Protein AF-A0A1V4XXB7-F1 (afdb_monomer)

Solvent-accessible surface area (backbone atoms only — not comparable to full-atom values): 4387 Å² total; per-residue (Å²): 126,77,63,72,68,41,55,51,54,49,42,49,75,72,66,57,60,84,43,73,71,46,15,53,52,52,45,53,62,48,46,77,79,39,92,70,58,82,94,43,50,66,61,47,26,55,53,52,31,56,54,43,41,56,50,48,54,55,50,52,52,50,49,50,76,68,32,76,80,58,66,76,80,118

Secondary structure (DSSP, 8-state):
--SHHHHHHHHHHTT--SSHHHHHHHHHHHHTTS---GGGHHHHHHHHHHHHHHHHHHHHHHHHHH-TTTTT--

Structure (mmCIF, N/CA/C/O backbone):
data_AF-A0A1V4XXB7-F1
#
_entry.id   AF-A0A1V4XXB7-F1
#
loop_
_atom_site.group_PDB
_atom_site.id
_atom_site.type_symbol
_atom_site.label_atom_id
_atom_site.label_alt_id
_atom_site.label_comp_id
_atom_site.label_asym_id
_atom_site.label_entity_id
_atom_site.label_seq_id
_atom_site.pdbx_PDB_ins_code
_atom_site.Cartn_x
_atom_site.Cartn_y
_atom_site.Cartn_z
_atom_site.occupancy
_atom_site.B_iso_or_equiv
_atom_site.auth_seq_id
_atom_site.auth_comp_id
_atom_site.auth_asym_id
_atom_site.auth_atom_id
_atom_site.pdbx_PDB_model_num
ATOM 1 N N . MET A 1 1 ? -13.590 8.418 -8.263 1.00 47.91 1 MET A N 1
ATOM 2 C CA . MET A 1 1 ? -12.183 8.459 -7.811 1.00 47.91 1 MET A CA 1
ATOM 3 C C . MET A 1 1 ? -11.455 7.343 -8.529 1.00 47.91 1 MET A C 1
ATOM 5 O O . MET A 1 1 ? -11.867 6.204 -8.385 1.00 47.91 1 MET A O 1
ATOM 9 N N . THR A 1 2 ? -10.467 7.667 -9.352 1.00 62.97 2 THR A N 1
ATOM 10 C CA . THR A 1 2 ? -9.603 6.698 -10.045 1.00 62.97 2 THR A CA 1
ATOM 11 C C . THR A 1 2 ? -8.198 6.748 -9.427 1.00 62.97 2 THR A C 1
ATOM 13 O O . THR A 1 2 ? -7.874 7.705 -8.721 1.00 62.97 2 THR A O 1
ATOM 16 N N . GLY A 1 3 ? -7.376 5.717 -9.644 1.00 82.94 3 GLY A N 1
ATOM 17 C CA . GLY A 1 3 ? -5.999 5.653 -9.132 1.00 82.94 3 GLY A CA 1
ATOM 18 C C . GLY A 1 3 ? -5.870 5.125 -7.695 1.00 82.94 3 GLY A C 1
ATOM 19 O O . GLY A 1 3 ? -6.728 4.387 -7.214 1.00 82.94 3 GLY A O 1
ATOM 20 N N . LEU A 1 4 ? -4.788 5.511 -7.008 1.00 89.25 4 LEU A N 1
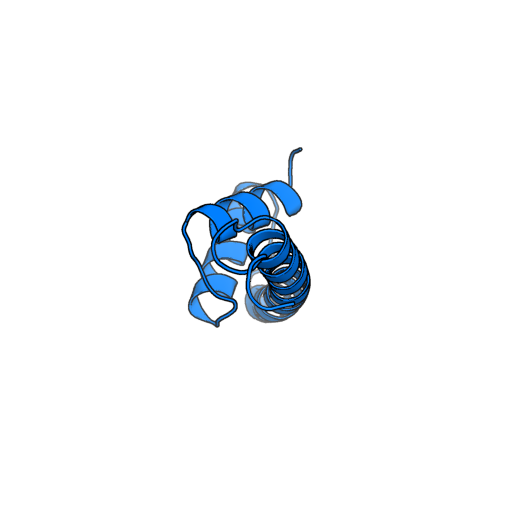ATOM 21 C CA . LEU A 1 4 ? -4.343 4.938 -5.726 1.00 89.25 4 LEU A CA 1
ATOM 22 C C . LEU A 1 4 ? -5.421 4.925 -4.625 1.00 89.25 4 LEU A C 1
ATOM 24 O O . LEU A 1 4 ? -5.580 3.932 -3.920 1.00 89.25 4 LEU A O 1
ATOM 28 N N . ASN A 1 5 ? -6.227 5.986 -4.527 1.00 90.94 5 ASN A N 1
ATOM 29 C CA . ASN A 1 5 ? -7.304 6.078 -3.533 1.00 90.94 5 ASN A CA 1
ATOM 30 C C . ASN A 1 5 ? -8.385 5.001 -3.720 1.00 90.94 5 ASN A C 1
ATOM 32 O O . ASN A 1 5 ? -8.957 4.534 -2.737 1.00 90.94 5 ASN A O 1
ATOM 36 N N . ALA A 1 6 ? -8.678 4.611 -4.965 1.00 92.81 6 ALA A N 1
ATOM 37 C CA . ALA A 1 6 ? -9.655 3.561 -5.248 1.00 92.81 6 ALA A CA 1
ATOM 38 C C . ALA A 1 6 ? -9.115 2.183 -4.848 1.00 92.81 6 ALA A C 1
ATOM 40 O O . ALA A 1 6 ? -9.851 1.394 -4.259 1.00 92.81 6 ALA A O 1
ATOM 41 N N . ILE A 1 7 ? -7.823 1.937 -5.095 1.00 95.00 7 ILE A N 1
ATOM 42 C CA . ILE A 1 7 ? -7.135 0.708 -4.684 1.00 95.00 7 ILE A CA 1
ATOM 43 C C . ILE A 1 7 ? -7.158 0.590 -3.152 1.00 95.00 7 ILE A C 1
ATOM 45 O O . ILE A 1 7 ? -7.562 -0.442 -2.621 1.00 95.00 7 ILE A O 1
ATOM 49 N N . PHE A 1 8 ? -6.824 1.663 -2.428 1.00 97.00 8 PHE A N 1
ATOM 50 C CA . PHE A 1 8 ? -6.866 1.673 -0.959 1.00 97.00 8 PHE A CA 1
ATOM 51 C C . PHE A 1 8 ? -8.272 1.453 -0.411 1.00 97.00 8 PHE A C 1
ATOM 53 O O . PHE A 1 8 ? -8.471 0.646 0.496 1.00 97.00 8 PHE A O 1
ATOM 60 N N . GLN A 1 9 ? -9.267 2.132 -0.984 1.00 96.19 9 GLN A N 1
ATOM 61 C CA . GLN A 1 9 ? -10.653 1.950 -0.570 1.00 96.19 9 GLN A CA 1
ATOM 62 C C . GLN A 1 9 ? -11.131 0.512 -0.801 1.00 96.19 9 GLN A C 1
ATOM 64 O O . GLN A 1 9 ? -11.872 -0.020 0.026 1.00 96.19 9 GLN A O 1
ATOM 69 N N . HIS A 1 10 ? -10.747 -0.106 -1.918 1.00 95.88 10 HIS A N 1
ATOM 70 C CA . HIS A 1 10 ? -11.099 -1.486 -2.221 1.00 95.88 10 HIS A CA 1
ATOM 71 C C . HIS A 1 10 ? -10.432 -2.461 -1.242 1.00 95.88 10 HIS A C 1
ATOM 73 O O . HIS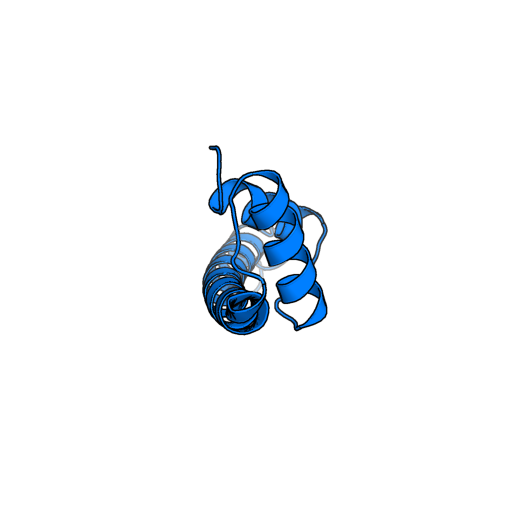 A 1 10 ? -11.149 -3.215 -0.588 1.00 95.88 10 HIS A O 1
ATOM 79 N N . ALA A 1 11 ? -9.113 -2.358 -1.041 1.00 97.12 11 ALA A N 1
ATOM 80 C CA . ALA A 1 11 ? -8.365 -3.188 -0.093 1.00 97.12 11 ALA A CA 1
ATOM 81 C C . ALA A 1 11 ? -8.943 -3.118 1.332 1.00 97.12 11 ALA A C 1
ATOM 83 O O . ALA A 1 11 ? -9.146 -4.147 1.978 1.00 97.12 11 ALA A O 1
ATOM 84 N N . TYR A 1 12 ? -9.291 -1.913 1.797 1.00 97.62 12 TYR A N 1
ATOM 85 C CA . TYR A 1 12 ? -9.887 -1.720 3.119 1.00 97.62 12 TYR A CA 1
ATOM 86 C C . TYR A 1 12 ? -11.283 -2.344 3.225 1.00 97.62 12 TYR A C 1
ATOM 88 O O . TYR A 1 12 ? -11.598 -2.994 4.218 1.00 97.62 12 TYR A O 1
ATOM 96 N N . LYS A 1 13 ? -12.121 -2.196 2.189 1.00 96.25 13 LYS A N 1
ATOM 97 C CA . LYS A 1 13 ? -13.452 -2.828 2.141 1.00 96.25 13 LYS A CA 1
ATOM 98 C C . LYS A 1 13 ? -13.382 -4.355 2.146 1.00 96.25 13 LYS A C 1
ATOM 100 O O . LYS A 1 13 ? -14.301 -4.985 2.657 1.00 96.25 13 LYS A O 1
ATOM 105 N N . GLU A 1 14 ? -12.316 -4.934 1.603 1.00 96.75 14 GLU A N 1
ATOM 106 C CA . GLU A 1 14 ? -12.046 -6.375 1.675 1.00 96.75 14 GLU A CA 1
ATOM 107 C C . GLU A 1 14 ? -11.469 -6.826 3.027 1.00 96.75 14 GLU A C 1
ATOM 109 O O . GLU A 1 14 ? -11.235 -8.015 3.227 1.00 96.75 14 GLU A O 1
ATOM 114 N N . GLY A 1 15 ? -11.230 -5.902 3.962 1.00 97.06 15 GLY A N 1
ATOM 115 C CA . GLY A 1 15 ? -10.686 -6.212 5.283 1.00 97.06 15 GLY A CA 1
ATOM 116 C C . GLY A 1 15 ? -9.177 -6.462 5.297 1.00 97.06 15 GLY A C 1
ATOM 117 O O . GLY A 1 15 ? -8.674 -7.037 6.260 1.00 97.06 15 GLY A O 1
ATOM 118 N N . LYS A 1 16 ? -8.439 -6.042 4.259 1.00 98.06 16 LYS A N 1
ATOM 119 C CA . LYS A 1 16 ? -6.977 -6.184 4.229 1.00 98.06 16 LYS A CA 1
ATOM 120 C C . LYS A 1 16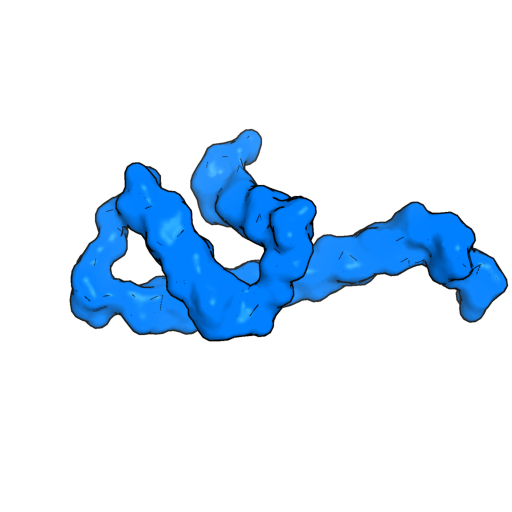 ? -6.322 -5.240 5.232 1.00 98.06 16 LYS A C 1
ATOM 122 O O . LYS A 1 16 ? -6.563 -4.028 5.203 1.00 98.06 16 LYS A O 1
ATOM 127 N N . ILE A 1 17 ? -5.470 -5.790 6.089 1.00 98.06 17 ILE A N 1
ATOM 128 C CA . ILE A 1 17 ? -4.697 -5.030 7.074 1.00 98.06 17 ILE A CA 1
ATOM 129 C C . ILE A 1 17 ? -3.369 -4.549 6.468 1.00 98.06 17 ILE A C 1
ATOM 131 O O . ILE A 1 17 ? -2.915 -5.119 5.482 1.00 98.06 17 ILE A O 1
ATOM 135 N N . PRO A 1 18 ? -2.719 -3.510 7.015 1.00 98.06 18 PRO A N 1
ATOM 136 C CA . PRO A 1 18 ? -1.427 -3.064 6.508 1.00 98.06 18 PRO A CA 1
ATOM 137 C C . PRO A 1 18 ? -0.320 -4.063 6.872 1.00 98.06 18 PRO A C 1
ATOM 139 O O . PRO A 1 18 ? 0.245 -4.035 7.962 1.00 98.06 18 PRO A O 1
ATOM 142 N N . ASP A 1 19 ? -0.027 -4.970 5.949 1.00 98.06 19 ASP A N 1
ATOM 143 C CA . ASP A 1 19 ? 1.035 -5.960 6.067 1.00 98.06 19 ASP A CA 1
ATOM 144 C C . ASP A 1 19 ? 1.768 -6.167 4.733 1.00 98.06 19 ASP A C 1
ATOM 146 O O . ASP A 1 19 ? 1.485 -5.533 3.711 1.00 98.06 19 ASP A O 1
ATOM 150 N N . LYS A 1 20 ? 2.758 -7.064 4.744 1.00 97.00 20 LYS A N 1
ATOM 151 C CA . LYS A 1 20 ? 3.573 -7.362 3.565 1.00 97.00 20 LYS A CA 1
ATOM 152 C C . LYS A 1 20 ? 2.745 -7.932 2.407 1.00 97.00 20 LYS A C 1
ATOM 154 O O . LYS A 1 20 ? 3.004 -7.579 1.260 1.00 97.00 20 LYS A O 1
ATOM 159 N N . GLU A 1 21 ? 1.784 -8.809 2.685 1.00 97.81 21 GLU A N 1
ATOM 160 C CA . GLU A 1 21 ? 0.940 -9.415 1.646 1.00 97.81 21 GLU A CA 1
ATOM 161 C C . GLU A 1 21 ? 0.063 -8.354 0.978 1.00 97.81 21 GLU A C 1
ATOM 163 O O . GLU A 1 21 ? -0.071 -8.307 -0.246 1.00 97.81 21 GLU A O 1
ATOM 168 N N . THR A 1 22 ? -0.454 -7.428 1.779 1.00 97.88 22 THR A N 1
ATOM 169 C CA . THR A 1 22 ? -1.230 -6.294 1.297 1.00 97.88 22 THR A CA 1
ATOM 170 C C . THR A 1 22 ? -0.365 -5.335 0.492 1.00 97.88 22 THR A C 1
ATOM 172 O O . THR A 1 22 ? -0.811 -4.874 -0.551 1.00 97.88 22 THR A O 1
ATOM 175 N N . ALA A 1 23 ? 0.891 -5.090 0.872 1.00 97.50 23 ALA A N 1
ATOM 176 C CA . ALA A 1 23 ? 1.815 -4.293 0.060 1.00 97.50 23 ALA A CA 1
ATOM 177 C C . ALA A 1 23 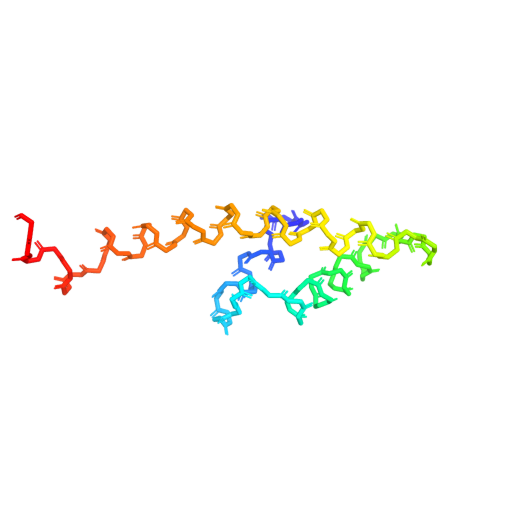? 2.001 -4.877 -1.353 1.00 97.50 23 ALA A C 1
ATOM 179 O O . ALA A 1 23 ? 1.888 -4.156 -2.346 1.00 97.50 23 ALA A O 1
ATOM 180 N N . GLN A 1 24 ? 2.214 -6.192 -1.448 1.00 97.19 24 GLN A N 1
ATOM 181 C CA . GLN A 1 24 ? 2.356 -6.907 -2.723 1.00 97.19 24 GLN A CA 1
ATOM 182 C C . GLN A 1 24 ? 1.082 -6.826 -3.567 1.00 97.19 24 GLN A C 1
ATOM 184 O O . GLN A 1 24 ? 1.139 -6.553 -4.767 1.00 97.19 24 GLN A O 1
ATOM 189 N N . TYR A 1 25 ? -0.075 -7.012 -2.929 1.00 96.62 25 TYR A N 1
ATOM 190 C CA . TYR A 1 25 ? -1.377 -6.846 -3.566 1.00 96.62 25 TYR A CA 1
ATOM 191 C C . TYR A 1 25 ? -1.585 -5.415 -4.087 1.00 96.62 25 TYR A C 1
ATOM 193 O O . TYR A 1 25 ? -1.996 -5.217 -5.225 1.00 96.62 25 TYR A O 1
ATOM 201 N N . LEU A 1 26 ? -1.264 -4.393 -3.294 1.00 96.19 26 LEU A N 1
ATOM 202 C CA . LEU A 1 26 ? -1.441 -2.997 -3.694 1.00 96.19 26 LEU A CA 1
ATOM 203 C C . LEU A 1 26 ? -0.539 -2.626 -4.880 1.00 96.19 26 LEU A C 1
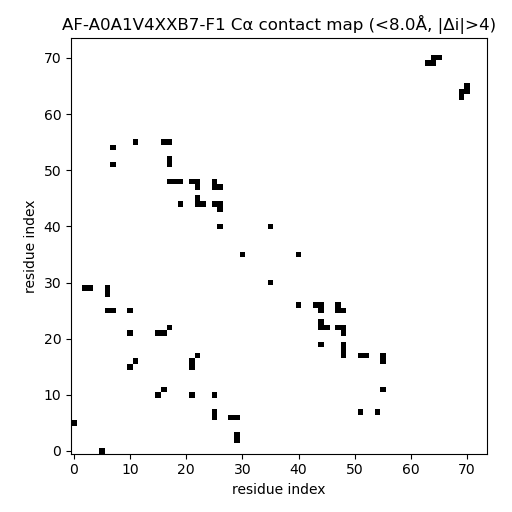ATOM 205 O O . LEU A 1 26 ? -0.980 -1.916 -5.785 1.00 96.19 26 LEU A O 1
ATOM 209 N N . VAL A 1 27 ? 0.702 -3.123 -4.906 1.00 95.56 27 VAL A N 1
ATOM 210 C CA . VAL A 1 27 ? 1.618 -2.935 -6.041 1.00 95.56 27 VAL A CA 1
ATOM 211 C C . VAL A 1 27 ? 1.126 -3.660 -7.289 1.00 95.56 27 VAL A C 1
ATOM 213 O O . VAL A 1 27 ? 1.208 -3.083 -8.373 1.00 95.56 27 VAL A O 1
ATOM 216 N N . SER A 1 28 ? 0.582 -4.877 -7.169 1.00 93.94 28 SER A N 1
ATOM 217 C CA . SER A 1 28 ? 0.039 -5.591 -8.332 1.00 93.94 28 SER A CA 1
ATOM 218 C C . SER A 1 28 ? -1.144 -4.837 -8.943 1.00 93.94 28 SER A C 1
ATOM 220 O O . SER A 1 28 ? -1.151 -4.599 -10.148 1.00 93.94 28 SER A O 1
ATOM 222 N N . GLN A 1 29 ? -2.0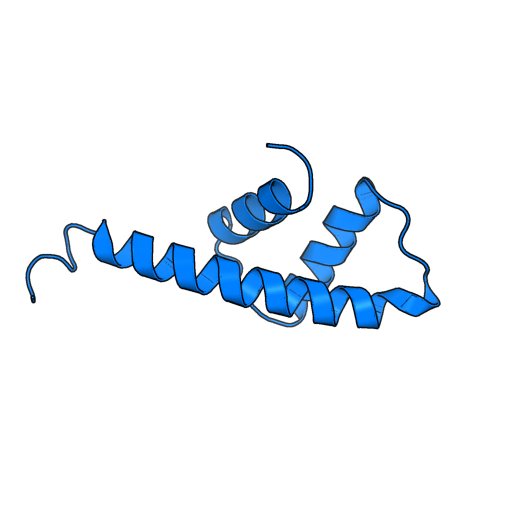66 -4.346 -8.109 1.00 93.56 29 GLN A N 1
ATOM 223 C CA . GLN A 1 29 ? -3.190 -3.511 -8.544 1.00 93.56 29 GLN A CA 1
ATOM 224 C C . GLN A 1 29 ? -2.728 -2.185 -9.165 1.00 93.56 29 GLN A C 1
ATOM 226 O O . GLN A 1 29 ? -3.296 -1.724 -10.153 1.00 93.56 29 GLN A O 1
ATOM 231 N N . LEU A 1 30 ? -1.673 -1.563 -8.626 1.00 91.75 30 LEU A N 1
ATOM 232 C CA . LEU A 1 30 ? -1.101 -0.350 -9.213 1.00 91.75 30 LEU A CA 1
ATOM 233 C C . LEU A 1 30 ? -0.451 -0.627 -10.579 1.00 91.75 30 LEU A C 1
ATOM 235 O O . LEU A 1 30 ? -0.554 0.210 -11.479 1.00 91.75 30 LEU A O 1
ATOM 239 N N . GLY A 1 31 ? 0.186 -1.790 -10.727 1.00 90.94 31 GLY A N 1
ATOM 240 C CA . GLY A 1 31 ? 0.847 -2.256 -11.946 1.00 90.94 31 GLY A CA 1
ATOM 241 C C . GLY A 1 31 ? -0.104 -2.586 -13.102 1.00 90.94 31 GLY A C 1
ATOM 242 O O . GLY A 1 31 ? 0.307 -2.537 -14.258 1.00 90.94 31 GLY A O 1
ATOM 243 N N . GLU A 1 32 ? -1.381 -2.864 -12.825 1.00 89.44 32 GLU A N 1
ATOM 244 C CA . GLU A 1 32 ? -2.405 -3.059 -13.868 1.00 89.44 32 GLU A CA 1
ATOM 245 C C . GLU A 1 32 ? -2.702 -1.769 -14.648 1.00 89.44 32 GLU A C 1
ATOM 247 O O . GLU A 1 32 ? -3.129 -1.814 -15.802 1.00 89.44 32 GLU A O 1
ATOM 252 N N . VAL A 1 33 ? -2.472 -0.611 -14.023 1.00 85.25 33 VAL A N 1
ATOM 253 C CA . VAL A 1 33 ? -2.813 0.708 -14.577 1.00 85.25 33 VAL A CA 1
ATOM 254 C C . VAL A 1 33 ? -1.609 1.643 -14.734 1.00 85.25 33 VAL A C 1
ATOM 256 O O . VAL A 1 33 ? -1.749 2.702 -15.344 1.00 85.25 33 VAL A O 1
ATOM 259 N N . ASN A 1 34 ? -0.428 1.274 -14.224 1.00 85.31 34 ASN A N 1
ATOM 260 C CA . ASN A 1 34 ? 0.817 2.038 -14.345 1.00 85.31 34 ASN A CA 1
ATOM 261 C C . ASN A 1 34 ? 2.017 1.122 -14.605 1.00 85.31 34 ASN A C 1
ATOM 263 O O . ASN A 1 34 ? 2.082 0.002 -14.110 1.00 85.31 34 ASN A O 1
ATOM 267 N N . TYR A 1 35 ? 3.030 1.634 -15.304 1.00 89.06 35 TYR A N 1
ATOM 268 C CA . TYR A 1 35 ? 4.312 0.941 -15.403 1.00 89.06 35 TYR A CA 1
ATOM 269 C C . TYR A 1 35 ? 5.082 1.037 -14.080 1.00 89.06 35 TYR A C 1
ATOM 271 O O . TYR A 1 35 ? 5.364 2.137 -13.601 1.00 89.06 35 TYR A O 1
ATOM 279 N N . ILE A 1 36 ? 5.471 -0.114 -13.531 1.00 88.25 36 ILE A N 1
ATOM 280 C CA . ILE A 1 36 ? 6.364 -0.220 -12.374 1.00 88.25 36 ILE A CA 1
ATOM 281 C C . ILE A 1 36 ?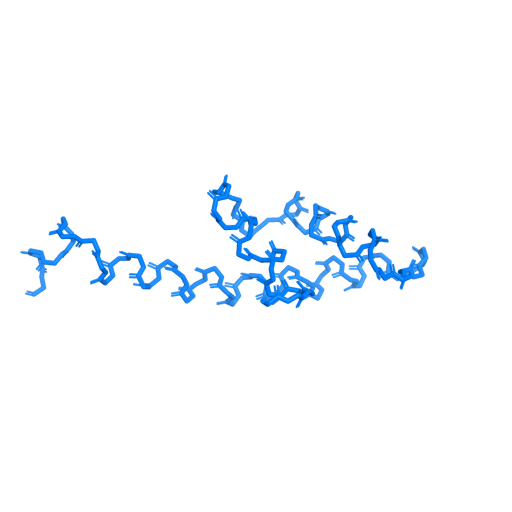 7.664 -0.875 -12.852 1.00 88.25 36 ILE A C 1
ATOM 283 O O . ILE A 1 36 ? 7.630 -2.016 -13.318 1.00 88.25 36 ILE A O 1
ATOM 287 N N . PRO A 1 37 ? 8.818 -0.189 -12.759 1.00 91.19 37 PRO A N 1
ATOM 288 C CA . PRO A 1 37 ? 10.093 -0.795 -13.110 1.00 91.19 37 PRO A CA 1
ATOM 289 C C . PRO A 1 37 ? 10.347 -2.052 -12.259 1.00 91.19 37 PRO A C 1
ATOM 291 O O . PRO A 1 37 ? 10.227 -1.973 -11.035 1.00 91.19 37 PRO A O 1
ATOM 294 N N . PRO A 1 38 ? 10.765 -3.188 -12.850 1.00 88.38 38 PRO A N 1
ATOM 295 C CA . PRO A 1 38 ? 10.997 -4.428 -12.100 1.00 88.38 38 PRO A CA 1
ATOM 296 C C . PRO A 1 38 ? 11.989 -4.266 -10.941 1.00 88.38 38 PRO A C 1
ATOM 298 O O . PRO A 1 38 ? 11.806 -4.834 -9.868 1.00 88.38 38 PRO A O 1
ATOM 301 N N . ASN A 1 39 ? 13.007 -3.424 -11.133 1.00 92.62 39 ASN A N 1
ATOM 302 C CA . ASN A 1 39 ? 14.031 -3.143 -10.126 1.00 92.62 39 ASN A CA 1
ATOM 303 C C . ASN A 1 39 ? 13.560 -2.185 -9.023 1.00 92.62 39 ASN A C 1
ATOM 305 O O . ASN A 1 39 ? 14.329 -1.926 -8.108 1.00 92.62 39 ASN A O 1
ATOM 309 N N . SER A 1 40 ? 12.340 -1.651 -9.126 1.00 93.44 40 SER A N 1
ATOM 310 C CA . SER A 1 40 ? 11.758 -0.708 -8.167 1.00 93.44 40 SER A CA 1
ATOM 311 C C . SER A 1 40 ? 10.587 -1.298 -7.376 1.00 93.44 40 SER A C 1
ATOM 313 O O . SER A 1 40 ? 9.992 -0.612 -6.552 1.00 93.44 40 SER A O 1
ATOM 315 N N . VAL A 1 41 ? 10.211 -2.559 -7.625 1.00 93.62 41 VAL A N 1
ATOM 316 C CA . VAL A 1 41 ? 9.023 -3.182 -7.011 1.00 93.62 41 VAL A CA 1
ATOM 317 C C . VAL A 1 41 ? 9.071 -3.095 -5.486 1.00 93.62 41 VAL A C 1
ATOM 319 O O . VAL A 1 41 ? 8.071 -2.747 -4.868 1.00 93.62 41 VAL A O 1
ATOM 322 N N . ARG A 1 42 ? 10.238 -3.326 -4.872 1.00 93.69 42 ARG A N 1
ATOM 323 C CA . ARG A 1 42 ? 10.391 -3.270 -3.410 1.00 93.69 42 ARG A CA 1
ATOM 324 C C . ARG A 1 42 ? 10.224 -1.859 -2.851 1.00 93.69 42 ARG A C 1
ATOM 326 O O . ARG A 1 42 ? 9.615 -1.691 -1.797 1.00 93.69 42 ARG A O 1
ATOM 333 N N . GLU A 1 43 ? 10.750 -0.848 -3.535 1.00 96.19 43 GLU A N 1
ATOM 334 C CA . GLU A 1 43 ? 10.571 0.553 -3.157 1.00 96.19 43 GLU A CA 1
ATOM 335 C C . GLU A 1 43 ? 9.096 0.952 -3.239 1.00 96.19 43 GLU A C 1
ATOM 337 O O . GLU A 1 43 ? 8.591 1.635 -2.347 1.00 96.19 43 GLU A O 1
ATOM 342 N N . TYR A 1 44 ? 8.390 0.474 -4.266 1.00 95.44 44 TYR A N 1
ATOM 343 C CA . TYR A 1 44 ? 6.952 0.680 -4.408 1.00 95.44 44 TYR A CA 1
ATOM 344 C C . TYR A 1 44 ? 6.162 -0.042 -3.315 1.00 95.44 44 TYR A C 1
ATOM 346 O O . TYR A 1 44 ? 5.286 0.580 -2.723 1.00 95.44 44 TYR A O 1
ATOM 354 N N . GLU A 1 45 ? 6.486 -1.300 -2.996 1.00 96.69 45 GLU A N 1
ATOM 355 C CA . GLU A 1 45 ? 5.859 -2.052 -1.896 1.00 96.69 45 GLU A CA 1
ATOM 356 C C . GLU A 1 45 ? 6.014 -1.308 -0.564 1.00 96.69 45 GLU A C 1
ATOM 358 O O . GLU A 1 45 ? 5.048 -1.144 0.179 1.00 96.69 45 GLU A O 1
ATOM 363 N N . HIS A 1 46 ? 7.213 -0.798 -0.276 1.00 96.94 46 HIS A N 1
ATOM 364 C CA . HIS A 1 46 ? 7.464 -0.044 0.948 1.00 96.94 46 HIS A CA 1
ATOM 365 C C . HIS A 1 46 ? 6.684 1.278 0.986 1.00 96.94 46 HIS A C 1
ATOM 367 O O . HIS A 1 46 ? 6.021 1.587 1.978 1.00 96.94 46 HIS A O 1
ATOM 373 N N . ALA A 1 47 ? 6.739 2.059 -0.097 1.00 96.06 47 ALA A N 1
ATOM 374 C CA . ALA A 1 47 ? 6.068 3.353 -0.168 1.00 96.06 47 ALA A CA 1
ATOM 375 C C . ALA A 1 47 ? 4.540 3.209 -0.106 1.00 96.06 47 ALA A C 1
ATOM 377 O O . ALA A 1 47 ? 3.874 3.947 0.624 1.00 96.06 47 ALA A O 1
ATOM 378 N N . ILE A 1 48 ? 3.978 2.246 -0.841 1.00 96.00 48 ILE A N 1
ATOM 379 C CA . ILE A 1 48 ? 2.530 2.044 -0.895 1.00 96.00 48 ILE A CA 1
ATOM 380 C C . ILE A 1 48 ? 1.983 1.523 0.430 1.00 96.00 48 ILE A C 1
ATOM 382 O O . ILE A 1 48 ? 0.906 1.953 0.838 1.00 96.00 48 ILE A O 1
ATOM 386 N N . LEU A 1 49 ? 2.734 0.659 1.125 1.00 98.00 49 LEU A N 1
ATOM 387 C CA . LEU A 1 49 ? 2.343 0.155 2.436 1.00 98.00 49 LEU A CA 1
ATOM 388 C C . LEU A 1 49 ? 2.251 1.294 3.447 1.00 98.00 49 LE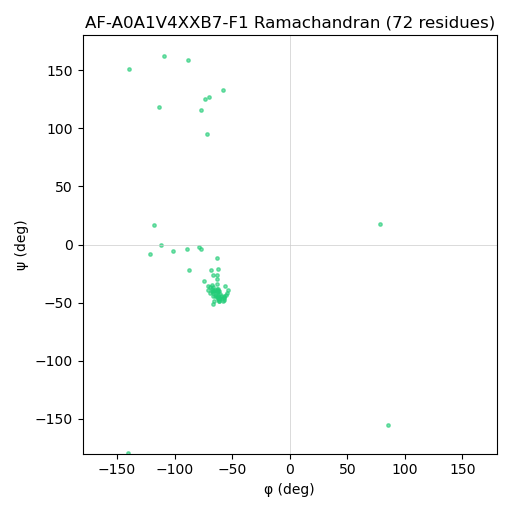U A C 1
ATOM 390 O O . LEU A 1 49 ? 1.224 1.426 4.103 1.00 98.00 49 LEU A O 1
ATOM 394 N N . LYS A 1 50 ? 3.259 2.172 3.501 1.00 97.69 50 LYS A N 1
ATOM 395 C CA . LYS A 1 50 ? 3.247 3.341 4.391 1.00 97.69 50 LYS A CA 1
ATOM 396 C C . LYS A 1 50 ? 2.029 4.240 4.148 1.00 97.69 50 LYS A C 1
ATOM 398 O O . LYS A 1 50 ? 1.360 4.663 5.085 1.00 97.69 50 LYS A O 1
ATOM 403 N N . HIS A 1 51 ? 1.701 4.510 2.887 1.00 97.25 51 HIS A N 1
ATOM 404 C CA . HIS A 1 51 ? 0.510 5.296 2.558 1.00 97.25 51 HIS A CA 1
ATOM 405 C C . HIS A 1 51 ? -0.796 4.569 2.904 1.00 97.25 51 HIS A C 1
ATOM 407 O O . HIS A 1 51 ? -1.774 5.202 3.310 1.00 97.25 51 HIS A O 1
ATOM 413 N N . TYR A 1 52 ? -0.824 3.244 2.764 1.00 98.00 52 TYR A N 1
ATOM 414 C CA . TYR A 1 52 ? -1.981 2.450 3.150 1.00 98.00 52 TYR A CA 1
ATOM 415 C C . TYR A 1 52 ? -2.153 2.373 4.672 1.00 98.00 52 TYR A C 1
ATOM 417 O O . TYR A 1 52 ? -3.283 2.442 5.140 1.00 98.00 52 TYR A O 1
ATOM 425 N N . GLU A 1 53 ? -1.073 2.318 5.456 1.00 98.31 53 GLU A N 1
ATOM 426 C CA . GLU A 1 53 ? -1.106 2.417 6.924 1.00 98.31 53 GLU A CA 1
ATOM 427 C C . GLU A 1 53 ? -1.777 3.720 7.382 1.00 98.31 53 GLU A C 1
ATOM 429 O O . GLU A 1 53 ? -2.685 3.699 8.218 1.00 98.31 53 GLU A O 1
ATOM 434 N N . GLU A 1 54 ? -1.381 4.851 6.789 1.00 97.62 54 GLU A N 1
ATOM 435 C CA . GLU A 1 54 ? -1.970 6.167 7.064 1.00 97.62 54 GLU A CA 1
ATOM 436 C C . GLU A 1 54 ? -3.470 6.189 6.726 1.00 97.62 54 GLU A C 1
ATOM 438 O O . GLU A 1 54 ? -4.296 6.632 7.531 1.00 97.62 54 GLU A O 1
ATOM 443 N N . TYR A 1 55 ? -3.840 5.662 5.555 1.00 97.12 55 TYR A N 1
ATOM 444 C CA . TYR A 1 55 ? -5.236 5.541 5.137 1.00 97.12 55 TYR A CA 1
ATOM 445 C C . TYR A 1 55 ? -6.048 4.649 6.088 1.00 97.12 55 TYR A C 1
ATOM 447 O O . TYR A 1 55 ? -7.126 5.039 6.546 1.00 97.12 55 TYR A O 1
ATOM 455 N N . PHE A 1 56 ? -5.522 3.468 6.416 1.00 97.75 56 PHE A N 1
ATOM 456 C CA . PHE A 1 56 ? -6.159 2.475 7.275 1.00 97.75 56 PHE A CA 1
ATOM 457 C C . PHE A 1 56 ? -6.425 3.042 8.670 1.00 97.75 56 PHE A C 1
ATOM 459 O O . PHE A 1 56 ? -7.533 2.908 9.186 1.00 97.75 56 PHE A O 1
ATOM 466 N N . ALA A 1 57 ? -5.458 3.755 9.256 1.00 97.44 57 ALA A N 1
ATOM 467 C CA . ALA A 1 57 ? -5.614 4.392 10.562 1.00 97.44 57 ALA A CA 1
ATOM 468 C C . ALA A 1 57 ? -6.749 5.432 10.579 1.00 97.44 57 ALA A C 1
ATOM 470 O O . ALA A 1 57 ? -7.555 5.467 11.514 1.00 97.44 57 ALA A O 1
ATOM 471 N N . VAL A 1 58 ? -6.856 6.257 9.529 1.00 96.75 58 VAL A N 1
ATOM 472 C CA . VAL A 1 58 ? -7.956 7.227 9.382 1.00 96.75 58 VAL A CA 1
ATOM 473 C C . VAL A 1 58 ? -9.301 6.515 9.258 1.00 96.75 58 VAL A C 1
ATOM 475 O O . VAL A 1 58 ? -10.284 6.939 9.873 1.00 96.75 58 VAL A O 1
ATOM 478 N N . MET A 1 59 ? -9.362 5.441 8.473 1.00 95.81 59 MET A N 1
ATOM 479 C CA . MET A 1 59 ? -10.597 4.692 8.260 1.00 95.81 59 MET A CA 1
ATOM 480 C C . MET A 1 59 ? -11.041 3.936 9.509 1.00 95.81 59 MET A C 1
ATOM 482 O O . MET A 1 59 ? -12.213 4.022 9.861 1.00 95.81 59 MET A O 1
ATOM 486 N N . GLU A 1 60 ? -10.126 3.301 10.241 1.00 95.75 60 GLU A N 1
ATOM 487 C CA . GLU A 1 60 ? -10.440 2.654 11.517 1.00 95.75 60 GLU A CA 1
ATOM 488 C C . GLU A 1 60 ? -10.916 3.654 12.567 1.00 95.75 60 GLU A C 1
ATOM 490 O O . GLU A 1 60 ? -11.893 3.386 13.266 1.00 95.75 60 GLU A O 1
ATOM 495 N N . LYS A 1 61 ? -10.291 4.836 12.649 1.00 95.19 61 LYS A N 1
ATOM 496 C CA . LYS A 1 61 ? -10.771 5.910 13.528 1.00 95.19 61 LYS A CA 1
ATOM 497 C C . LYS A 1 61 ? -12.212 6.296 13.183 1.00 95.19 61 LYS A C 1
ATOM 499 O O . LYS A 1 61 ? -13.068 6.313 14.062 1.00 95.19 61 LYS A O 1
ATOM 504 N N . ARG A 1 62 ? -12.504 6.528 11.899 1.00 93.19 62 ARG A N 1
ATOM 505 C CA . ARG A 1 62 ? -13.864 6.846 11.429 1.00 93.19 62 ARG A CA 1
ATOM 506 C C . ARG A 1 62 ? -14.845 5.704 11.660 1.00 93.19 62 ARG A C 1
ATOM 508 O O . ARG A 1 62 ? -16.004 5.968 11.960 1.00 93.19 62 ARG A O 1
ATOM 515 N N . ARG A 1 63 ? -14.419 4.452 11.486 1.00 91.62 63 ARG A N 1
ATOM 516 C CA . ARG A 1 63 ? -15.258 3.274 11.715 1.00 91.62 63 ARG A CA 1
ATOM 517 C C . ARG A 1 63 ? -15.693 3.228 13.174 1.00 91.62 63 ARG A C 1
ATOM 519 O O . ARG A 1 63 ? -16.886 3.145 13.419 1.00 91.62 63 ARG A O 1
ATOM 526 N N . LYS A 1 64 ? -14.754 3.395 14.109 1.00 90.44 64 LYS A N 1
ATOM 527 C CA . LYS A 1 64 ? -15.025 3.461 15.554 1.00 90.44 64 LYS A CA 1
ATOM 528 C C . LYS A 1 64 ? -15.931 4.632 15.930 1.00 90.44 64 LYS A C 1
ATOM 530 O O . LYS A 1 64 ? -16.924 4.450 16.621 1.00 90.44 64 LYS A O 1
ATOM 535 N N . GLU A 1 65 ? -15.656 5.825 15.401 1.00 89.38 65 GLU A N 1
ATOM 536 C CA . GLU A 1 65 ? -16.477 7.022 15.644 1.00 89.38 65 GLU A CA 1
ATOM 537 C C . GLU A 1 65 ? -17.910 6.902 15.104 1.00 89.38 65 GLU A C 1
ATOM 539 O O . GLU A 1 65 ? -18.818 7.565 15.606 1.00 89.38 65 GLU A O 1
ATOM 544 N N . ASN A 1 66 ? -18.131 6.080 14.076 1.00 81.69 66 ASN A N 1
ATOM 545 C CA . ASN A 1 66 ? -19.443 5.872 13.467 1.00 81.69 66 ASN A CA 1
ATOM 546 C C . ASN A 1 66 ? -20.127 4.571 13.910 1.00 81.69 66 ASN A C 1
ATOM 548 O O . ASN A 1 66 ? -21.296 4.381 13.573 1.00 81.69 66 ASN A O 1
ATOM 552 N N . ASP A 1 67 ? -19.453 3.717 14.683 1.00 75.00 67 ASP A N 1
ATOM 553 C CA . ASP A 1 67 ? -20.030 2.492 15.226 1.00 75.00 67 ASP A CA 1
ATOM 554 C C . ASP A 1 67 ? -20.939 2.824 16.430 1.00 75.00 67 ASP A C 1
ATOM 556 O O . ASP A 1 67 ? -20.463 3.324 17.458 1.00 75.00 67 ASP A O 1
ATOM 560 N N . PRO A 1 68 ? -22.263 2.572 16.354 1.00 61.62 68 PRO A N 1
ATOM 561 C CA . PRO A 1 68 ? -23.179 2.836 17.461 1.00 61.62 68 PRO A CA 1
ATOM 562 C C . PRO A 1 68 ? -22.860 2.017 18.722 1.00 61.62 68 PRO A C 1
ATOM 564 O O . PRO A 1 68 ? -23.300 2.401 19.809 1.00 61.62 68 PRO A O 1
ATOM 567 N N . ALA A 1 69 ? -22.133 0.900 18.590 1.00 62.03 69 ALA A N 1
ATOM 568 C CA . ALA A 1 69 ? -21.727 0.062 19.714 1.00 62.03 69 ALA A CA 1
ATOM 569 C C . ALA A 1 69 ? -20.590 0.691 20.540 1.00 62.03 69 ALA A C 1
ATOM 571 O O . ALA A 1 69 ? -20.570 0.520 21.758 1.00 62.03 69 ALA A O 1
ATOM 572 N N . GLU A 1 70 ? -19.691 1.465 19.919 1.00 56.97 70 GLU A N 1
ATOM 573 C CA . GLU A 1 70 ? -18.584 2.133 20.625 1.00 56.97 70 GLU A CA 1
ATOM 574 C C . GLU A 1 70 ? -18.965 3.517 21.182 1.00 56.97 70 GLU A C 1
ATOM 576 O O . GLU A 1 70 ? -18.390 3.957 22.177 1.00 56.97 70 GLU A O 1
ATOM 581 N N . LYS A 1 71 ? -20.004 4.177 20.644 1.00 55.78 71 LYS A N 1
ATOM 582 C CA . LYS A 1 71 ? -20.501 5.479 21.147 1.00 55.78 71 LYS A CA 1
ATOM 583 C C . LYS A 1 71 ? -21.054 5.467 22.580 1.00 55.78 71 LYS A C 1
ATOM 585 O O . LYS A 1 71 ? -21.322 6.535 23.120 1.00 55.78 71 LYS A O 1
ATOM 590 N N . LYS A 1 72 ? -21.276 4.299 23.194 1.00 54.50 72 LYS A N 1
ATOM 591 C CA . LYS A 1 72 ? -21.891 4.184 24.532 1.00 54.50 72 LYS A CA 1
ATOM 592 C C . LYS A 1 72 ? -20.905 4.224 25.708 1.00 54.50 72 LYS A C 1
ATOM 594 O O . LYS A 1 72 ? -21.369 4.230 26.842 1.00 54.50 72 LYS A O 1
ATOM 599 N N . ASN A 1 73 ? -19.594 4.273 25.458 1.00 49.94 73 ASN A N 1
ATOM 600 C CA . ASN A 1 73 ? -18.565 4.215 26.509 1.00 49.94 73 ASN A CA 1
ATOM 601 C C . ASN A 1 73 ? -17.674 5.476 26.600 1.00 49.94 73 ASN A C 1
ATOM 603 O O . ASN A 1 73 ? -16.592 5.397 27.181 1.00 49.94 73 ASN A O 1
ATOM 607 N N . GLY A 1 74 ? -18.090 6.604 26.011 1.00 51.38 74 GLY A N 1
ATOM 608 C CA . GLY A 1 74 ? -17.366 7.885 26.042 1.00 51.38 74 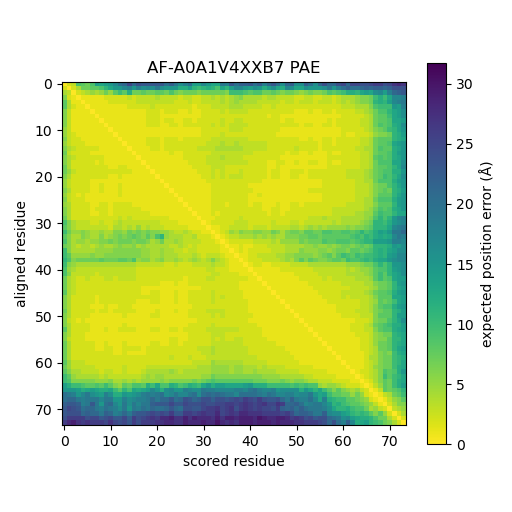GLY A CA 1
ATOM 609 C C . GLY A 1 74 ? -18.023 8.924 26.935 1.00 51.38 74 GLY A C 1
ATOM 610 O O . GLY A 1 74 ? -19.272 8.995 26.905 1.00 51.38 74 GLY A O 1
#

Nearest PDB structures (foldseek):
  1cf7-assembly1_B  TM=6.322E-01  e=3.829E+00  Homo sapiens
  7pir-assembly1_S  TM=4.207E-01  e=4.849E+00  Mycoplasmoides pneumoniae M129

Foldseek 3Di:
DDALVVLLVVCVVVVHDLDQVSLLVSLVVNVVPDPDPPVCSVVSSVVSSVVSNVVNVVVVVVCLVPDPVNVPPD

Mean predicted aligned error: 5.42 Å

Radius of gyration: 14.48 Å; Cα contacts (8 Å, |Δi|>4): 44; chains: 1; bounding box: 37×18×42 Å

Sequence (74 aa):
MTGLNAIFQHAYKEGKIPDKETAQYLVSQLGEVNYIPPNSVREYEHAILKHYEEYFAVMEKRRKENDPAEKKNG

pLDDT: mean 89.43, std 13.32, range [47.91, 98.31]